Protein AF-A0A935SM86-F1 (afdb_monomer_lite)

Secondary structure (DSSP, 8-state):
--HHHHHHHHHHHHHHHHHHHHHHHHHHHHHHHHTT-HHHHHHHHHHHHHHHHHHHHHHHHHHHTT-

pLDDT: mean 88.66, std 9.24, range [46.19, 95.06]

Structure (mmCIF, N/CA/C/O backbone):
data_AF-A0A935SM86-F1
#
_entry.id   AF-A0A935SM86-F1
#
loop_
_atom_site.group_PDB
_atom_site.id
_atom_site.type_symbol
_atom_site.label_atom_id
_atom_site.label_alt_id
_atom_site.label_comp_id
_atom_site.label_asym_id
_atom_site.label_entity_id
_atom_site.label_seq_id
_atom_site.pdbx_PDB_ins_code
_atom_site.Cartn_x
_atom_site.Cartn_y
_atom_site.Cartn_z
_atom_site.occupancy
_atom_site.B_iso_or_equiv
_atom_site.auth_seq_id
_atom_site.auth_comp_id
_atom_site.auth_asym_id
_atom_site.auth_atom_id
_atom_site.pdbx_PDB_model_num
ATOM 1 N N . MET A 1 1 ? 21.283 -9.004 -26.283 1.00 53.06 1 MET A N 1
ATOM 2 C CA . MET A 1 1 ? 20.022 -8.495 -25.706 1.00 53.06 1 MET A CA 1
ATOM 3 C C . MET A 1 1 ? 20.141 -6.987 -25.626 1.00 53.06 1 MET A C 1
ATOM 5 O O . MET A 1 1 ? 21.214 -6.505 -25.284 1.00 53.06 1 MET A O 1
ATOM 9 N N . ASP A 1 2 ? 19.112 -6.261 -26.049 1.00 73.81 2 ASP A N 1
ATOM 10 C CA . ASP A 1 2 ? 19.107 -4.798 -26.012 1.00 73.81 2 ASP A CA 1
ATOM 11 C C . ASP A 1 2 ? 18.938 -4.340 -24.556 1.00 73.81 2 ASP A C 1
ATOM 13 O O . ASP A 1 2 ? 17.915 -4.616 -23.927 1.00 73.81 2 ASP A O 1
ATOM 17 N N . ALA A 1 3 ? 19.950 -3.655 -24.017 1.00 77.81 3 ALA A N 1
ATOM 18 C CA . ALA A 1 3 ? 19.979 -3.183 -22.633 1.00 77.81 3 ALA A CA 1
ATOM 19 C C . ALA A 1 3 ? 18.778 -2.283 -22.278 1.00 77.81 3 ALA A C 1
ATOM 21 O O . ALA A 1 3 ? 18.439 -2.129 -21.104 1.00 77.81 3 ALA A O 1
ATOM 22 N N . THR A 1 4 ? 18.125 -1.693 -23.280 1.00 80.62 4 THR A N 1
ATOM 23 C CA . THR A 1 4 ? 16.912 -0.886 -23.122 1.00 80.62 4 THR A CA 1
ATOM 24 C C . THR A 1 4 ? 15.701 -1.756 -22.797 1.00 80.62 4 THR A C 1
ATOM 26 O O . THR A 1 4 ? 14.949 -1.457 -21.871 1.00 80.62 4 THR A O 1
ATOM 29 N N . VAL A 1 5 ? 15.544 -2.879 -23.504 1.00 81.56 5 VAL A N 1
ATOM 30 C CA . VAL A 1 5 ? 14.436 -3.824 -23.301 1.00 81.56 5 VAL A CA 1
ATOM 31 C C . VAL A 1 5 ? 14.525 -4.475 -21.920 1.00 81.56 5 VAL A C 1
ATOM 33 O O . VAL A 1 5 ? 13.509 -4.617 -21.238 1.00 81.56 5 VAL A O 1
ATOM 36 N N . ASP A 1 6 ? 15.732 -4.812 -21.468 1.00 84.94 6 ASP A N 1
ATOM 37 C CA . ASP A 1 6 ? 15.935 -5.394 -20.137 1.00 84.94 6 ASP A CA 1
ATOM 38 C C . ASP A 1 6 ? 15.638 -4.379 -19.020 1.00 84.94 6 ASP A C 1
ATOM 40 O O . ASP A 1 6 ? 14.977 -4.715 -18.035 1.00 84.94 6 ASP A O 1
ATOM 44 N N . LYS A 1 7 ? 16.012 -3.103 -19.196 1.00 84.50 7 LYS A N 1
ATOM 45 C CA . LYS A 1 7 ? 15.643 -2.026 -18.259 1.00 84.50 7 LYS A CA 1
ATOM 46 C C . LYS A 1 7 ? 14.130 -1.837 -18.151 1.00 84.50 7 LYS A C 1
ATOM 48 O O . LYS A 1 7 ? 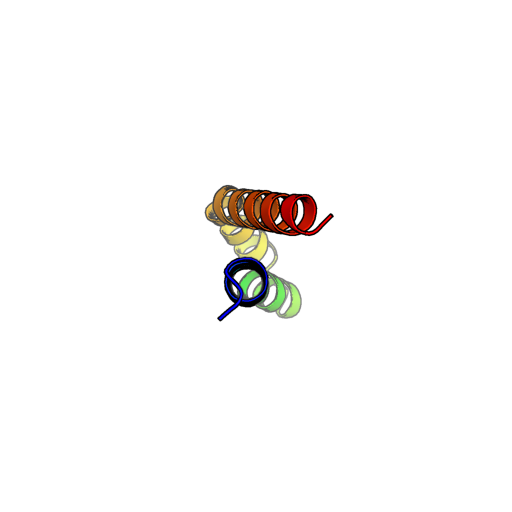13.622 -1.731 -17.036 1.00 84.50 7 LYS A O 1
ATOM 53 N N . ILE A 1 8 ? 13.410 -1.839 -19.274 1.00 86.19 8 ILE A N 1
ATOM 54 C CA . ILE A 1 8 ? 11.943 -1.711 -19.288 1.00 86.19 8 ILE A CA 1
ATOM 55 C C . ILE A 1 8 ? 11.293 -2.878 -18.534 1.00 86.19 8 ILE A C 1
ATOM 57 O O . ILE A 1 8 ? 10.419 -2.657 -17.696 1.00 86.19 8 ILE A O 1
ATOM 61 N N . LYS A 1 9 ? 11.760 -4.115 -18.754 1.00 87.00 9 LYS A N 1
ATOM 62 C CA . LYS A 1 9 ? 11.272 -5.293 -18.016 1.00 87.00 9 LYS A CA 1
ATOM 63 C C . LYS A 1 9 ? 11.501 -5.162 -16.512 1.00 87.00 9 LYS A C 1
ATOM 65 O O . LYS A 1 9 ? 10.592 -5.422 -15.729 1.00 87.00 9 LYS A O 1
ATOM 70 N N . HIS A 1 10 ? 12.686 -4.717 -16.094 1.00 89.00 10 HIS A N 1
ATOM 71 C CA . HIS A 1 10 ? 12.980 -4.513 -14.676 1.00 89.00 10 HIS A CA 1
ATOM 72 C C . HIS A 1 10 ? 12.102 -3.431 -14.035 1.00 89.00 10 HIS A C 1
ATOM 74 O O . HIS A 1 10 ? 11.651 -3.618 -12.902 1.00 89.00 10 HIS A O 1
ATOM 80 N N . LEU A 1 11 ? 11.826 -2.332 -14.746 1.00 87.88 11 LEU A N 1
ATOM 81 C CA . LEU A 1 11 ? 10.918 -1.279 -14.283 1.00 87.88 11 LEU A CA 1
ATOM 82 C C . LEU A 1 11 ? 9.469 -1.773 -14.194 1.00 87.88 11 LEU A C 1
ATOM 84 O O . LEU A 1 11 ? 8.795 -1.482 -13.208 1.00 87.88 11 LEU A O 1
ATOM 88 N N . ALA A 1 12 ? 9.009 -2.571 -15.161 1.00 88.56 12 ALA A N 1
ATOM 89 C CA . ALA A 1 12 ? 7.683 -3.184 -15.130 1.00 88.56 12 ALA A CA 1
ATOM 90 C C . ALA A 1 12 ? 7.519 -4.117 -13.919 1.00 88.56 12 ALA A C 1
ATOM 92 O O . ALA A 1 12 ? 6.589 -3.945 -13.132 1.00 88.56 12 ALA A O 1
ATOM 93 N N . SER A 1 13 ? 8.475 -5.022 -13.686 1.00 92.12 13 SER A N 1
ATOM 94 C CA . SER A 1 13 ? 8.446 -5.898 -12.508 1.00 92.12 13 SER A CA 1
ATOM 95 C C . SER A 1 13 ? 8.558 -5.123 -11.192 1.00 92.12 13 SER A C 1
ATOM 97 O O . SER A 1 13 ? 7.991 -5.527 -10.179 1.00 92.12 13 SER A O 1
ATOM 99 N N . LEU A 1 14 ? 9.301 -4.011 -11.167 1.00 90.81 14 LEU A N 1
ATOM 100 C CA . LEU A 1 14 ? 9.359 -3.144 -9.990 1.00 90.81 14 LEU A CA 1
ATOM 101 C C . LEU A 1 14 ? 8.004 -2.483 -9.721 1.00 90.81 14 LEU A C 1
ATOM 103 O O . LEU A 1 14 ? 7.549 -2.490 -8.578 1.00 90.81 14 LEU A O 1
ATOM 107 N N . ARG A 1 15 ? 7.343 -1.970 -10.763 1.00 91.94 15 ARG A N 1
ATOM 108 C CA . ARG A 1 15 ? 5.997 -1.399 -10.665 1.00 91.94 15 ARG A CA 1
ATOM 109 C C . ARG A 1 15 ? 5.002 -2.412 -10.103 1.00 91.94 15 ARG A C 1
ATOM 111 O O . ARG A 1 15 ? 4.264 -2.078 -9.183 1.00 91.94 15 ARG A O 1
ATOM 118 N N . GLU A 1 16 ? 5.004 -3.641 -10.612 1.00 93.56 16 GLU A N 1
ATOM 119 C CA . GLU A 1 16 ? 4.119 -4.712 -10.132 1.00 93.56 16 GLU A CA 1
ATOM 120 C C . GLU A 1 16 ? 4.300 -4.976 -8.633 1.00 93.56 16 GLU A C 1
ATOM 122 O O . GLU A 1 16 ? 3.328 -4.941 -7.876 1.00 93.56 16 GLU A O 1
ATOM 127 N N . ARG A 1 17 ? 5.549 -5.130 -8.173 1.00 93.69 17 ARG A N 1
ATOM 128 C CA . ARG A 1 17 ? 5.847 -5.342 -6.746 1.00 93.69 17 ARG A CA 1
ATOM 129 C C . ARG A 1 17 ? 5.405 -4.174 -5.865 1.00 93.69 17 ARG A C 1
ATOM 131 O O . ARG A 1 17 ? 4.921 -4.395 -4.754 1.00 93.69 17 ARG A O 1
ATOM 138 N N . LEU A 1 18 ? 5.576 -2.939 -6.335 1.00 92.06 18 LEU A N 1
ATOM 139 C CA . LEU A 1 18 ? 5.142 -1.749 -5.601 1.00 92.06 18 LEU A CA 1
ATOM 140 C C . LEU A 1 18 ? 3.612 -1.687 -5.486 1.00 92.06 18 LEU A C 1
ATOM 142 O O . LEU A 1 18 ? 3.099 -1.446 -4.395 1.00 92.06 18 LEU A O 1
ATOM 146 N N . VAL A 1 19 ? 2.881 -1.991 -6.565 1.00 92.75 19 VAL A N 1
ATOM 147 C CA . VAL A 1 19 ? 1.408 -2.063 -6.549 1.00 92.75 19 VAL A CA 1
ATOM 148 C C . VAL A 1 19 ? 0.914 -3.152 -5.596 1.00 92.75 19 VAL A C 1
ATOM 150 O O . VAL A 1 19 ? -0.004 -2.916 -4.811 1.00 92.75 19 VAL A O 1
ATOM 153 N N . GLU A 1 20 ? 1.513 -4.343 -5.619 1.00 95.06 20 GLU A N 1
ATOM 154 C CA . GLU A 1 20 ? 1.150 -5.407 -4.674 1.00 95.06 20 GLU A CA 1
ATOM 155 C C . GLU A 1 20 ? 1.406 -5.004 -3.222 1.00 95.06 20 GLU A C 1
ATOM 157 O O . GLU A 1 20 ? 0.579 -5.264 -2.347 1.00 95.06 20 GLU A O 1
ATOM 162 N N . THR A 1 21 ? 2.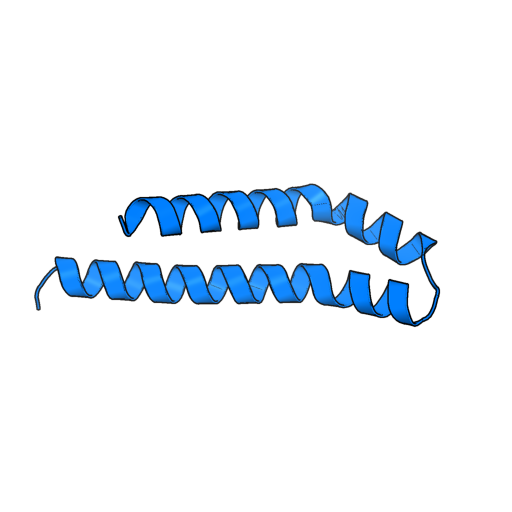532 -4.340 -2.962 1.00 93.19 21 THR A N 1
ATOM 163 C CA . THR A 1 21 ? 2.884 -3.859 -1.623 1.00 93.19 21 THR A CA 1
ATOM 164 C C . THR A 1 21 ? 1.876 -2.820 -1.137 1.00 93.19 21 THR A C 1
ATOM 166 O O . THR A 1 21 ? 1.390 -2.922 -0.013 1.00 93.19 21 THR A O 1
ATOM 169 N N . GLN A 1 22 ? 1.495 -1.869 -1.995 1.00 92.81 22 GLN A N 1
ATOM 170 C CA . GLN A 1 22 ? 0.465 -0.875 -1.692 1.00 92.81 22 GLN A CA 1
ATOM 171 C C . GLN A 1 22 ? -0.866 -1.549 -1.333 1.00 92.81 22 GLN A C 1
ATOM 173 O O . GLN A 1 22 ? -1.466 -1.219 -0.311 1.00 92.81 22 GLN A O 1
ATOM 178 N N . LYS A 1 23 ? -1.301 -2.544 -2.118 1.00 93.69 23 LYS A N 1
ATOM 179 C CA . LYS A 1 23 ? -2.524 -3.310 -1.829 1.00 93.69 23 LYS A CA 1
ATOM 180 C C . LYS A 1 23 ? -2.452 -3.991 -0.467 1.00 93.69 23 LYS A C 1
ATOM 182 O O . LYS A 1 23 ? -3.356 -3.806 0.335 1.00 93.69 23 LYS A O 1
ATOM 187 N N . ARG A 1 24 ? -1.360 -4.701 -0.163 1.00 93.94 24 ARG A N 1
ATOM 188 C CA . ARG A 1 24 ? -1.176 -5.381 1.135 1.00 93.94 24 ARG A CA 1
ATOM 189 C C . ARG A 1 24 ? -1.213 -4.422 2.325 1.00 93.94 24 ARG A C 1
ATOM 191 O O . ARG A 1 24 ? -1.662 -4.812 3.395 1.00 93.94 24 ARG A O 1
ATOM 198 N N . LEU A 1 25 ? -0.744 -3.189 2.147 1.00 91.12 25 LEU A N 1
ATOM 199 C CA . LEU A 1 25 ? -0.810 -2.150 3.174 1.00 91.12 25 LEU A CA 1
ATOM 200 C C . LEU A 1 25 ? -2.235 -1.606 3.357 1.00 91.12 25 LEU A C 1
ATOM 202 O O . LEU A 1 25 ? -2.636 -1.305 4.477 1.00 91.12 25 LEU A O 1
ATOM 206 N N . LEU A 1 26 ? -3.009 -1.485 2.278 1.00 92.69 26 LEU A N 1
ATOM 207 C CA . LEU A 1 26 ? -4.360 -0.920 2.313 1.00 92.69 26 LEU A CA 1
ATOM 208 C C . LEU A 1 26 ? -5.446 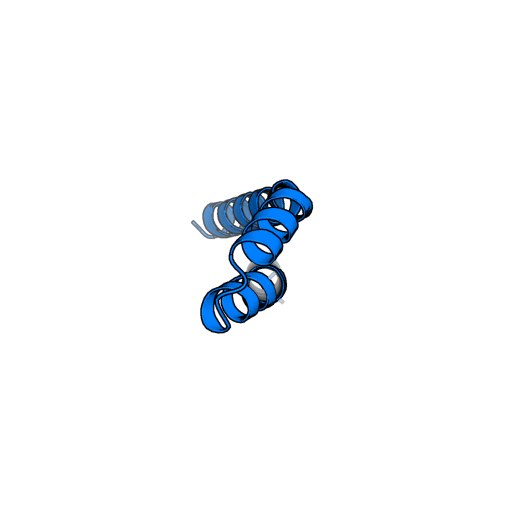-1.941 2.679 1.00 92.69 26 LEU A C 1
ATOM 210 O O . LEU A 1 26 ? -6.426 -1.556 3.312 1.00 92.69 26 LEU A O 1
ATOM 214 N N . THR A 1 27 ? -5.280 -3.220 2.326 1.00 94.44 27 THR A N 1
ATOM 215 C CA . THR A 1 27 ? -6.277 -4.278 2.568 1.00 94.44 27 THR A CA 1
ATOM 216 C C . THR A 1 27 ? -6.720 -4.360 4.033 1.00 94.44 27 THR A C 1
ATOM 218 O O . THR A 1 27 ? -7.923 -4.266 4.261 1.00 94.44 27 THR A O 1
ATOM 221 N N . PRO A 1 28 ? -5.818 -4.416 5.035 1.00 91.94 28 PRO A N 1
ATOM 222 C CA . PRO A 1 28 ? -6.239 -4.494 6.433 1.00 91.94 28 PRO A CA 1
ATOM 223 C C . PRO A 1 28 ? -7.052 -3.273 6.867 1.00 91.94 28 PRO A C 1
ATOM 225 O O . PRO A 1 28 ? -7.985 -3.398 7.648 1.00 91.94 28 PRO A O 1
ATOM 228 N N . ILE A 1 29 ? -6.728 -2.081 6.347 1.00 92.69 29 ILE A N 1
ATOM 229 C CA . ILE A 1 29 ? -7.489 -0.862 6.652 1.00 92.69 29 ILE A CA 1
ATOM 230 C C . ILE A 1 29 ? -8.930 -1.010 6.154 1.00 92.69 29 ILE A C 1
ATOM 232 O O . ILE A 1 29 ? -9.850 -0.713 6.910 1.00 92.69 29 ILE A O 1
ATOM 236 N N . GLY A 1 30 ? -9.114 -1.494 4.920 1.00 91.88 30 GLY A N 1
ATOM 237 C CA . GLY A 1 30 ? -10.438 -1.758 4.352 1.00 91.88 30 GLY A CA 1
ATOM 238 C C . GLY A 1 30 ? -11.211 -2.807 5.149 1.00 91.88 30 GLY A C 1
ATOM 239 O O . GLY A 1 30 ? -12.346 -2.561 5.532 1.00 91.88 30 GLY A O 1
ATOM 240 N N . GLU A 1 31 ? -10.566 -3.918 5.511 1.00 93.44 31 GLU A N 1
ATOM 241 C CA . GLU A 1 31 ? -11.184 -4.974 6.325 1.00 93.44 31 GLU A CA 1
ATOM 242 C C . GLU A 1 31 ? -11.672 -4.448 7.686 1.00 93.44 31 GLU A C 1
ATOM 244 O O . GLU A 1 31 ? -12.771 -4.786 8.124 1.00 93.44 31 GLU A O 1
ATOM 249 N N . PHE A 1 32 ? -10.896 -3.579 8.348 1.00 93.00 32 PHE A N 1
ATOM 250 C CA . PHE A 1 32 ? -11.323 -2.942 9.598 1.00 93.00 32 PHE A CA 1
ATOM 251 C C . PHE A 1 32 ? -12.459 -1.930 9.396 1.00 93.00 32 PHE A C 1
ATOM 253 O O . PHE A 1 32 ? -13.327 -1.820 10.264 1.00 93.00 32 PHE A O 1
ATOM 260 N N . GLU A 1 33 ? -12.476 -1.198 8.279 1.00 91.94 33 GLU A N 1
ATOM 261 C CA . GLU A 1 33 ? -13.576 -0.294 7.920 1.00 91.94 33 GLU A CA 1
ATOM 262 C C . GLU A 1 33 ? -14.876 -1.079 7.652 1.00 91.94 33 GLU A C 1
ATOM 264 O O . GLU A 1 33 ? -15.925 -0.700 8.181 1.00 91.94 33 GLU A O 1
ATOM 269 N N . ASP A 1 34 ? -14.794 -2.205 6.936 1.00 94.50 34 ASP A N 1
ATOM 270 C CA . ASP A 1 34 ? -15.929 -3.054 6.544 1.00 94.50 34 ASP A CA 1
ATOM 271 C C . ASP A 1 34 ? -16.627 -3.710 7.744 1.00 94.50 34 ASP A C 1
ATOM 273 O O . ASP A 1 34 ? -17.855 -3.800 7.787 1.00 94.50 34 ASP A O 1
ATOM 277 N N . VAL A 1 35 ? -15.868 -4.113 8.769 1.00 94.75 35 VAL A N 1
ATOM 278 C CA . VAL A 1 35 ? -16.427 -4.657 10.024 1.00 94.75 35 VAL A CA 1
ATOM 279 C C . VAL A 1 35 ? -16.853 -3.568 11.020 1.00 94.75 35 VAL A C 1
ATOM 281 O O . VAL A 1 35 ? -17.223 -3.868 12.155 1.00 94.75 35 VAL A O 1
ATOM 284 N N . GLY A 1 36 ? -16.787 -2.291 10.626 1.00 92.31 36 GLY A N 1
ATOM 285 C CA . GLY A 1 36 ? -17.188 -1.148 11.449 1.00 92.31 36 GLY A CA 1
ATOM 286 C C . GLY A 1 36 ? -16.161 -0.713 12.502 1.00 92.31 36 GLY A C 1
ATOM 287 O O . GLY A 1 36 ? -16.433 0.211 13.273 1.00 92.31 36 GLY A O 1
ATOM 288 N N . ASN A 1 37 ? -14.964 -1.305 12.526 1.00 93.50 37 ASN A N 1
ATOM 289 C CA . ASN A 1 37 ? -13.888 -0.968 13.460 1.00 93.50 37 ASN A CA 1
ATOM 290 C C . ASN A 1 37 ? -13.051 0.229 12.963 1.00 93.50 37 ASN A C 1
ATOM 292 O O . ASN A 1 37 ? -11.863 0.133 12.639 1.00 93.50 37 ASN A O 1
ATOM 296 N N . LYS A 1 38 ? -13.695 1.401 12.923 1.00 93.38 38 LYS A N 1
ATOM 297 C CA . LYS A 1 38 ? -13.108 2.653 12.411 1.00 93.38 38 LYS A CA 1
ATOM 298 C C . LYS A 1 38 ? -11.906 3.144 13.221 1.00 93.38 38 LYS A C 1
ATOM 300 O O . LYS A 1 38 ? -11.017 3.795 12.667 1.00 93.38 38 LYS A O 1
ATOM 305 N N . GLU A 1 39 ? -11.863 2.850 14.519 1.00 93.56 39 GLU A N 1
ATOM 306 C CA . GLU A 1 39 ? -10.742 3.225 15.387 1.00 93.56 39 GLU A CA 1
ATOM 307 C C . GLU A 1 39 ? -9.475 2.460 15.010 1.00 93.56 39 GLU A C 1
ATOM 309 O O . GLU A 1 39 ? -8.426 3.077 14.808 1.00 93.56 39 GLU A O 1
ATOM 314 N N . MET A 1 40 ? -9.582 1.140 14.828 1.00 90.62 40 MET A N 1
ATOM 315 C CA . MET A 1 40 ? -8.453 0.310 14.413 1.00 90.62 40 MET A CA 1
ATOM 316 C C . MET A 1 40 ? -7.998 0.654 12.993 1.00 90.62 40 MET A C 1
ATOM 318 O O . MET A 1 40 ? -6.798 0.812 12.759 1.00 90.62 40 MET A O 1
ATOM 322 N N . ALA A 1 41 ? -8.938 0.876 12.069 1.00 92.19 41 ALA A N 1
ATOM 323 C CA . ALA A 1 41 ? -8.623 1.357 10.726 1.00 92.19 41 ALA A CA 1
ATOM 324 C C . ALA A 1 41 ? -7.834 2.678 10.764 1.00 92.19 41 ALA A C 1
ATOM 326 O O . ALA A 1 41 ? -6.809 2.823 10.096 1.00 92.19 41 ALA A O 1
ATOM 327 N N . THR A 1 42 ? -8.263 3.630 11.600 1.00 94.12 42 THR A N 1
ATOM 328 C CA . THR A 1 42 ? -7.588 4.926 11.772 1.00 94.12 42 THR A CA 1
ATOM 329 C C . THR A 1 42 ? -6.201 4.767 12.389 1.00 94.12 42 THR A C 1
ATOM 331 O O . THR A 1 42 ? -5.252 5.422 11.948 1.00 94.12 42 THR A O 1
ATOM 334 N N . LEU A 1 43 ? -6.0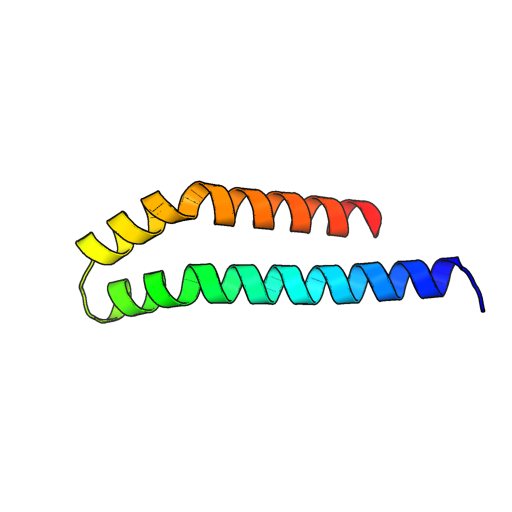68 3.912 13.404 1.00 93.94 43 LEU A N 1
ATOM 335 C CA . LEU A 1 43 ? -4.801 3.649 14.077 1.00 93.94 43 LEU A CA 1
ATOM 336 C C . LEU A 1 43 ? -3.787 3.040 13.109 1.00 93.94 43 LEU A C 1
ATOM 338 O O . LEU A 1 43 ? -2.686 3.567 12.961 1.00 93.94 43 LEU A O 1
ATOM 342 N N . ILE A 1 44 ? -4.177 1.979 12.401 1.00 91.69 44 ILE A N 1
ATOM 343 C CA . ILE A 1 44 ? -3.318 1.314 11.421 1.00 91.69 44 ILE A CA 1
ATOM 344 C C . ILE A 1 44 ? -2.947 2.294 10.319 1.00 91.69 44 ILE A C 1
ATOM 346 O O . ILE A 1 44 ? -1.758 2.493 10.080 1.00 91.69 44 ILE A O 1
ATOM 350 N N . ARG A 1 45 ? -3.925 2.999 9.734 1.00 92.81 45 ARG A N 1
ATOM 351 C CA . ARG A 1 45 ? -3.684 4.019 8.703 1.00 92.81 45 ARG A CA 1
ATOM 352 C C . ARG A 1 45 ? -2.655 5.057 9.151 1.00 92.81 45 ARG A C 1
ATOM 354 O O . ARG A 1 45 ? -1.797 5.421 8.355 1.00 92.81 45 ARG A O 1
ATOM 361 N N . LYS A 1 46 ? -2.698 5.516 10.408 1.00 94.00 46 LYS A N 1
ATOM 362 C CA . LYS A 1 46 ? -1.690 6.435 10.968 1.00 94.00 46 LYS A CA 1
ATOM 363 C C . LYS A 1 46 ? -0.313 5.782 11.086 1.00 94.00 46 LYS A C 1
ATOM 365 O O . LYS A 1 46 ? 0.672 6.402 10.693 1.00 94.00 46 LYS A O 1
ATOM 370 N N . THR A 1 47 ? -0.246 4.552 11.588 1.00 92.62 47 THR A N 1
ATOM 371 C CA . THR A 1 47 ? 1.008 3.813 11.789 1.00 92.62 47 THR A CA 1
ATOM 372 C C . THR A 1 47 ? 1.743 3.562 10.475 1.00 92.62 47 THR A C 1
ATOM 374 O O . THR A 1 47 ? 2.947 3.794 10.389 1.00 92.62 47 THR A O 1
ATOM 377 N N . ILE A 1 48 ? 1.022 3.150 9.429 1.00 92.19 48 ILE A N 1
ATOM 378 C CA . ILE A 1 48 ? 1.622 2.791 8.135 1.00 92.19 48 ILE A CA 1
ATOM 379 C C . ILE A 1 48 ? 1.586 3.923 7.101 1.00 92.19 48 ILE A C 1
ATOM 381 O O . ILE A 1 48 ? 2.033 3.732 5.971 1.00 92.19 48 ILE A O 1
ATOM 385 N N . LYS A 1 49 ? 1.114 5.122 7.476 1.00 92.31 49 LYS A N 1
ATOM 386 C CA . LYS A 1 49 ? 1.004 6.295 6.590 1.00 92.31 49 LYS A CA 1
ATOM 387 C C . LYS A 1 49 ? 2.297 6.572 5.823 1.00 92.31 49 LYS A C 1
ATOM 389 O O . LYS A 1 49 ? 2.269 6.721 4.607 1.00 92.31 49 LYS A O 1
ATOM 394 N N . LYS A 1 50 ? 3.434 6.591 6.527 1.00 92.12 50 LYS A N 1
ATOM 395 C CA . LYS A 1 50 ? 4.749 6.856 5.919 1.00 92.12 50 LYS A CA 1
ATOM 396 C C . LYS A 1 50 ? 5.140 5.794 4.892 1.00 92.12 50 LYS A C 1
ATOM 398 O O . LYS A 1 50 ? 5.761 6.122 3.889 1.00 92.12 50 LYS A O 1
ATOM 403 N N . SER A 1 51 ? 4.781 4.535 5.135 1.00 91.12 51 SER A N 1
ATOM 404 C CA . SER A 1 51 ? 5.045 3.437 4.203 1.00 91.12 51 SER A CA 1
ATOM 405 C C . SER A 1 51 ? 4.190 3.559 2.945 1.00 91.12 51 SER A C 1
ATOM 407 O O . SER A 1 51 ? 4.712 3.380 1.852 1.00 91.12 51 SER A O 1
ATOM 409 N N . ILE A 1 52 ? 2.912 3.930 3.081 1.00 90.56 52 ILE A N 1
ATOM 410 C CA . ILE A 1 52 ? 2.028 4.197 1.936 1.00 90.56 52 ILE A CA 1
ATOM 411 C C . ILE A 1 52 ? 2.573 5.368 1.106 1.00 90.56 52 ILE A C 1
ATOM 413 O O . ILE A 1 52 ? 2.732 5.240 -0.103 1.00 90.56 52 ILE A O 1
AT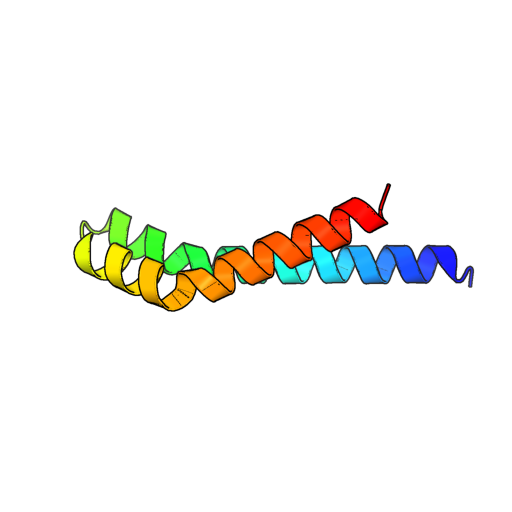OM 417 N N . GLU A 1 53 ? 2.939 6.478 1.753 1.00 93.00 53 GLU A N 1
ATOM 418 C CA . GLU A 1 53 ? 3.505 7.655 1.078 1.00 93.00 53 GLU A CA 1
ATOM 419 C C . GLU A 1 53 ? 4.830 7.347 0.363 1.00 93.00 53 GLU A C 1
ATOM 421 O O . GLU A 1 53 ? 5.078 7.857 -0.731 1.00 93.00 53 GLU A O 1
ATOM 426 N N . ALA A 1 54 ? 5.680 6.505 0.958 1.00 92.94 54 ALA A N 1
ATOM 427 C CA . ALA A 1 54 ? 6.922 6.061 0.335 1.00 92.94 54 ALA A CA 1
ATOM 428 C C . ALA A 1 54 ? 6.655 5.213 -0.918 1.00 92.94 54 ALA A C 1
ATOM 430 O O . ALA A 1 54 ? 7.225 5.492 -1.970 1.00 92.94 54 ALA A O 1
ATOM 431 N N . VAL A 1 55 ? 5.737 4.242 -0.836 1.00 91.75 55 VAL A N 1
ATOM 432 C CA . VAL A 1 55 ? 5.360 3.395 -1.980 1.00 91.75 55 VAL A CA 1
ATOM 433 C C . VAL A 1 55 ? 4.732 4.226 -3.104 1.00 91.75 55 VAL A C 1
ATOM 435 O O . VAL A 1 55 ? 5.079 4.031 -4.268 1.00 91.75 55 VAL A O 1
ATOM 438 N N . ASP A 1 56 ? 3.882 5.202 -2.780 1.00 91.25 56 ASP A N 1
ATOM 439 C CA . ASP A 1 56 ? 3.302 6.128 -3.763 1.00 91.25 56 ASP A CA 1
ATOM 440 C C . ASP A 1 56 ? 4.370 6.974 -4.464 1.00 91.25 56 ASP A C 1
ATOM 442 O O . ASP A 1 56 ? 4.305 7.209 -5.674 1.00 91.25 56 ASP A O 1
ATOM 446 N N . LYS A 1 57 ? 5.370 7.447 -3.714 1.00 93.75 57 LYS A N 1
ATOM 447 C CA . LYS A 1 57 ? 6.490 8.211 -4.272 1.00 93.75 57 LYS A CA 1
ATOM 448 C C . LYS A 1 57 ? 7.349 7.349 -5.196 1.00 93.75 57 LYS A C 1
ATOM 450 O O . LYS A 1 57 ? 7.752 7.819 -6.264 1.00 93.75 57 LYS A O 1
ATOM 455 N N . ASP A 1 58 ? 7.607 6.105 -4.810 1.00 90.50 58 ASP A N 1
ATOM 456 C CA . ASP A 1 58 ? 8.372 5.158 -5.617 1.00 90.50 58 ASP A CA 1
ATOM 457 C C . ASP A 1 58 ? 7.617 4.789 -6.898 1.00 90.50 58 ASP A C 1
ATOM 459 O O . ASP A 1 58 ? 8.209 4.811 -7.977 1.00 90.50 58 ASP A O 1
ATOM 463 N N . LEU A 1 59 ? 6.300 4.562 -6.820 1.00 90.38 59 LEU A N 1
ATOM 464 C CA . LEU A 1 59 ? 5.446 4.326 -7.990 1.00 90.38 59 LEU A CA 1
ATOM 465 C C . LEU A 1 59 ? 5.507 5.489 -8.980 1.00 90.38 59 LEU A C 1
ATOM 467 O O . LEU A 1 59 ? 5.821 5.274 -10.150 1.00 90.38 59 LEU A O 1
ATOM 471 N N . LYS A 1 60 ? 5.308 6.726 -8.508 1.00 90.56 60 LYS A N 1
ATOM 472 C CA . LYS A 1 60 ? 5.414 7.927 -9.354 1.00 90.56 60 LYS A CA 1
ATOM 473 C C . LYS A 1 60 ? 6.794 8.063 -9.991 1.00 90.56 60 LYS A C 1
ATOM 475 O O . LYS A 1 60 ? 6.907 8.474 -11.140 1.00 90.56 60 LYS A O 1
ATOM 480 N N . SER A 1 61 ? 7.845 7.703 -9.258 1.00 90.06 61 SER A N 1
ATOM 481 C CA . SER A 1 61 ? 9.221 7.749 -9.761 1.00 90.06 61 SER A CA 1
ATOM 482 C C . SER A 1 61 ? 9.482 6.699 -10.844 1.00 90.06 61 SER A C 1
ATOM 484 O O . SER A 1 61 ? 10.241 6.961 -11.774 1.00 90.06 61 SER A O 1
ATOM 486 N N . VAL A 1 62 ? 8.869 5.516 -10.738 1.00 87.06 62 VAL A N 1
ATOM 487 C CA . VAL A 1 62 ? 8.934 4.474 -11.774 1.00 87.06 62 VAL A CA 1
ATOM 488 C C . VAL A 1 62 ? 8.131 4.881 -13.009 1.00 87.06 62 VAL A C 1
ATOM 490 O O . VAL A 1 62 ? 8.612 4.707 -14.125 1.00 87.06 62 VAL A O 1
ATOM 493 N N . GLU A 1 63 ? 6.952 5.474 -12.829 1.00 82.75 63 GLU A N 1
ATOM 494 C CA . GLU A 1 63 ? 6.108 5.947 -13.933 1.00 82.75 63 GLU A CA 1
ATOM 495 C C . GLU A 1 63 ? 6.744 7.122 -14.685 1.00 82.75 63 GLU A C 1
ATOM 497 O O . GLU A 1 63 ? 6.771 7.115 -15.912 1.00 82.75 63 GLU A O 1
ATOM 502 N N . ALA A 1 64 ? 7.363 8.067 -13.973 1.00 84.31 64 ALA A N 1
ATOM 503 C CA . ALA A 1 64 ? 8.095 9.180 -14.580 1.00 84.31 64 ALA A CA 1
ATOM 504 C C . ALA A 1 64 ? 9.344 8.740 -15.368 1.00 84.31 64 ALA A C 1
ATOM 506 O O . ALA A 1 64 ? 9.807 9.476 -16.229 1.00 84.31 64 ALA A O 1
ATOM 507 N N . LYS A 1 65 ? 9.905 7.557 -15.077 1.00 73.38 65 LYS A N 1
ATOM 508 C CA . LYS A 1 65 ? 11.048 6.979 -15.810 1.00 73.38 65 LYS A CA 1
ATOM 509 C C . LYS A 1 65 ? 10.647 6.182 -17.055 1.00 73.38 65 LYS A C 1
ATOM 511 O O . LYS A 1 65 ? 11.531 5.782 -17.807 1.00 73.38 65 LYS A O 1
ATOM 516 N N . ASN A 1 66 ? 9.353 5.925 -17.246 1.00 56.41 66 ASN A N 1
ATOM 517 C CA . ASN A 1 66 ? 8.801 5.221 -18.406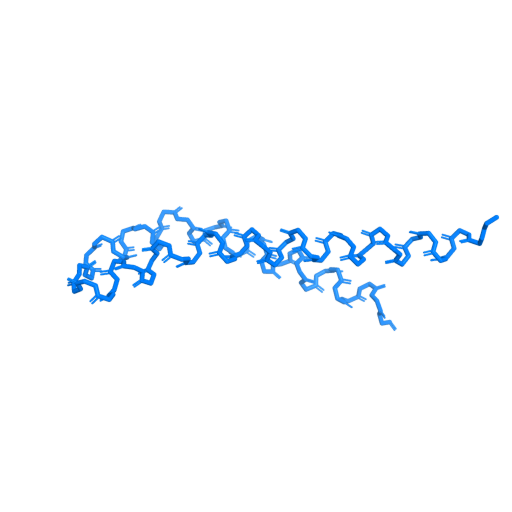 1.00 56.41 66 ASN A CA 1
ATOM 518 C C . ASN A 1 66 ? 8.293 6.177 -19.506 1.00 56.41 66 ASN A C 1
ATOM 520 O O . ASN A 1 66 ? 7.721 5.697 -20.484 1.00 56.41 66 ASN A O 1
ATOM 524 N N . HIS A 1 67 ? 8.472 7.493 -19.343 1.00 46.19 67 HIS A N 1
ATOM 525 C CA . HIS A 1 67 ? 8.002 8.543 -20.249 1.00 46.19 67 HIS A CA 1
ATOM 526 C C . HIS A 1 67 ? 9.170 9.359 -20.812 1.00 46.19 67 HIS A C 1
ATOM 528 O O . HIS A 1 67 ? 8.993 9.909 -21.924 1.00 46.19 67 HIS A O 1
#

Foldseek 3Di:
DPPVVVVLVVLVVVLVVLVVVLCVLCVVLVVCVVVVNNVVSVVSCVVCVVVNVVSVVVNVVSVVVVD

Radius of gyration: 15.75 Å; chains: 1; bounding box: 37×18×41 Å

Sequence (67 aa):
MDATVDKIKHLASLRERLVETQKRLLTPIGEFEDVGNKEMATLIRKTIKKSIEAVDKDLKSVEAKNH